Protein AF-W7C3C6-F1 (afdb_monomer_lite)

Foldseek 3Di:
DVVVVVVQVVVQVVQVLLQLVPFFPPFDDKDWDDWDADPVRWIKTKTATPPDCQRIKIFTQDPVGGPVPIDTHPVRVVRGPDPDGDGSVRVVVVD

Secondary structure (DSSP, 8-state):
-HHHHHHHHHHHHHHHHHHHHHHBTT---EEEEEEEE-TTS-EEEEEEETT-TTSEEEEEE-SS-SGGGEEE-HHHHTTBSSSSPPPHHHHTTT-

Organism: NCBI:txid1265820

InterPro domains:
  IPR009881 Protein of unknown function DUF1433 [PF07252] (11-92)

pLDDT: mean 92.4, std 10.18, range [49.91, 98.62]

Structure (mmCIF, N/CA/C/O backbone):
data_AF-W7C3C6-F1
#
_entry.id   AF-W7C3C6-F1
#
loop_
_atom_site.group_PDB
_atom_site.id
_atom_site.type_symbol
_atom_site.label_atom_id
_atom_site.label_alt_id
_atom_site.label_comp_id
_atom_site.label_asym_id
_atom_site.label_entity_id
_atom_site.label_seq_id
_atom_site.pdbx_PDB_ins_code
_atom_site.Cartn_x
_atom_site.Cartn_y
_atom_site.Cartn_z
_atom_site.occupancy
_atom_site.B_iso_or_equiv
_atom_site.auth_seq_id
_atom_site.auth_comp_id
_atom_site.auth_asym_id
_atom_site.auth_atom_id
_atom_site.pdbx_PDB_model_num
ATOM 1 N N . MET A 1 1 ? -15.203 13.591 18.546 1.00 50.31 1 MET A N 1
ATOM 2 C CA . MET A 1 1 ? -14.027 12.689 18.558 1.00 50.31 1 MET A CA 1
ATOM 3 C C . MET A 1 1 ? -14.033 11.649 17.431 1.00 50.31 1 MET A C 1
ATOM 5 O O . MET A 1 1 ? -12.980 11.474 16.845 1.00 50.31 1 MET A O 1
ATOM 9 N N . LYS A 1 2 ? -15.170 11.039 17.038 1.00 49.91 2 LYS A N 1
ATOM 10 C CA . LYS A 1 2 ? -15.219 10.064 15.917 1.00 49.91 2 LYS A CA 1
ATOM 11 C C . LYS A 1 2 ? -14.817 10.621 14.532 1.00 49.91 2 LYS A C 1
ATOM 13 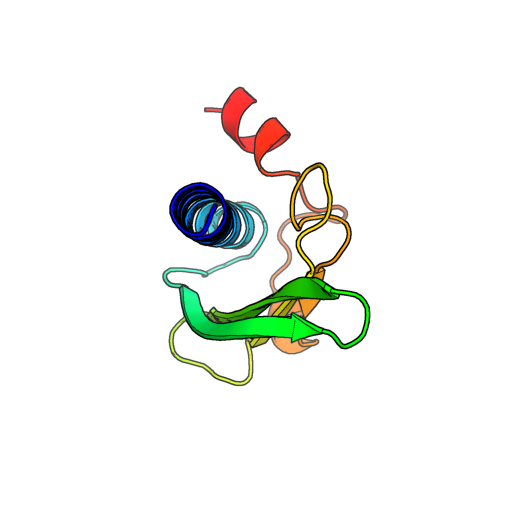O O . LYS A 1 2 ? -14.132 9.936 13.790 1.00 49.91 2 LYS A O 1
ATOM 18 N N . LYS A 1 3 ? -15.170 11.877 14.220 1.00 58.50 3 LYS A N 1
ATOM 19 C CA . LYS A 1 3 ? -14.930 12.505 12.899 1.00 58.50 3 LYS A CA 1
ATOM 20 C C . LYS A 1 3 ? -13.443 12.532 12.495 1.00 58.50 3 LYS A C 1
ATOM 22 O O . LYS A 1 3 ? -13.088 12.057 11.430 1.00 58.50 3 LYS A O 1
ATOM 27 N N . LYS A 1 4 ? -12.5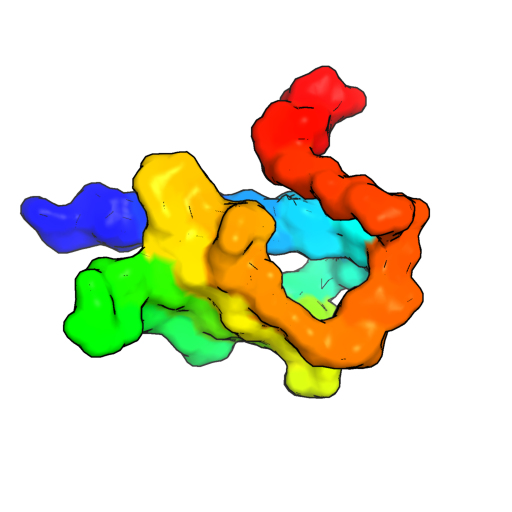67 12.944 13.422 1.00 60.91 4 LYS A N 1
ATOM 28 C CA . LYS A 1 4 ? -11.117 13.083 13.192 1.00 60.91 4 LYS A CA 1
ATOM 29 C C . LYS A 1 4 ? -10.415 11.756 12.858 1.00 60.91 4 LYS A C 1
ATOM 31 O O . LYS A 1 4 ? -9.445 11.759 12.112 1.00 60.91 4 LYS A O 1
ATOM 36 N N . GLN A 1 5 ? -10.887 10.634 13.410 1.00 63.25 5 GLN A N 1
ATOM 37 C CA . GLN A 1 5 ? -10.325 9.312 13.110 1.00 63.25 5 GLN A CA 1
ATOM 38 C C . GLN A 1 5 ? -10.745 8.841 11.713 1.00 63.25 5 GLN A C 1
ATOM 40 O O . GLN A 1 5 ? -9.909 8.359 10.958 1.00 63.25 5 GLN A O 1
ATOM 45 N N . SER A 1 6 ? -12.016 9.031 11.347 1.00 71.31 6 SER A N 1
ATOM 46 C CA . SER A 1 6 ? -12.512 8.697 10.008 1.00 71.31 6 SER A CA 1
ATOM 47 C C . SER A 1 6 ? -11.824 9.526 8.919 1.00 71.31 6 SER A C 1
ATOM 49 O O . SER A 1 6 ? -11.453 8.972 7.888 1.00 71.31 6 SER A O 1
ATOM 51 N N . ASP A 1 7 ? -11.580 10.815 9.183 1.00 83.75 7 ASP A N 1
ATOM 52 C CA . ASP A 1 7 ? -10.871 11.708 8.259 1.00 83.75 7 ASP A CA 1
ATOM 53 C C . ASP A 1 7 ? -9.415 11.249 8.046 1.00 83.75 7 ASP A C 1
ATOM 55 O O . ASP A 1 7 ? -8.944 11.179 6.914 1.00 83.75 7 ASP A O 1
ATOM 59 N N . ARG A 1 8 ? -8.715 10.855 9.121 1.00 86.88 8 ARG A N 1
ATOM 60 C CA . ARG A 1 8 ? -7.340 10.333 9.037 1.00 86.88 8 ARG A CA 1
ATOM 61 C C . ARG A 1 8 ? -7.266 9.027 8.247 1.00 86.88 8 ARG A C 1
ATOM 63 O O . ARG A 1 8 ? -6.421 8.903 7.374 1.00 86.88 8 ARG A O 1
ATOM 70 N N . ILE A 1 9 ? -8.163 8.076 8.507 1.00 90.12 9 ILE A N 1
ATOM 71 C CA . ILE A 1 9 ? -8.209 6.811 7.756 1.00 90.12 9 ILE A CA 1
ATOM 72 C C . ILE A 1 9 ? -8.458 7.056 6.265 1.00 90.12 9 ILE A C 1
ATOM 74 O O . ILE A 1 9 ? -7.847 6.396 5.432 1.00 90.12 9 ILE A O 1
ATOM 78 N N . ALA A 1 10 ? -9.343 7.992 5.912 1.00 92.12 10 ALA A N 1
ATOM 79 C CA . ALA A 1 10 ? -9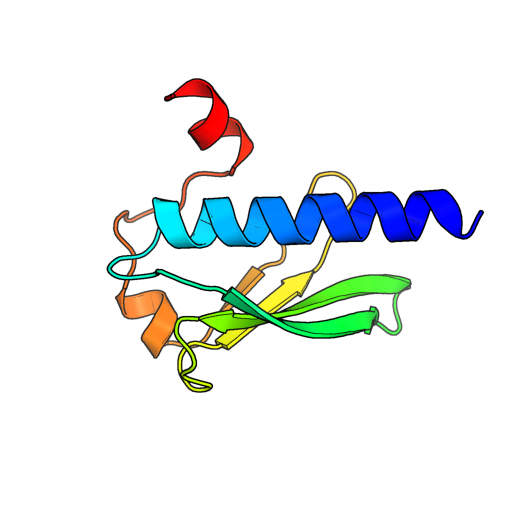.595 8.325 4.513 1.00 92.12 10 ALA A CA 1
ATOM 80 C C . ALA A 1 10 ? -8.339 8.879 3.819 1.00 92.12 10 ALA A C 1
ATOM 82 O O . ALA A 1 10 ? -8.047 8.489 2.690 1.00 92.12 10 ALA A O 1
ATOM 83 N N . VAL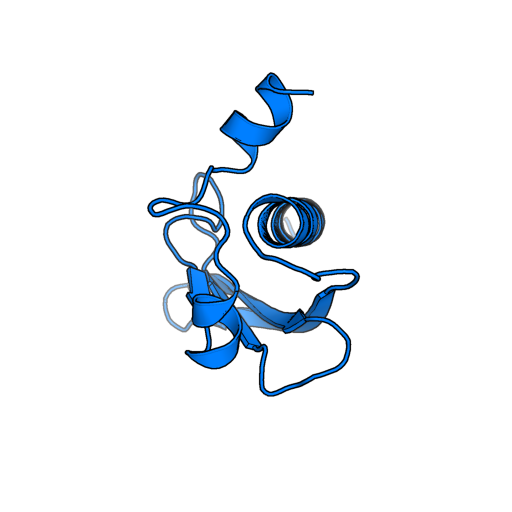 A 1 11 ? -7.570 9.727 4.514 1.00 93.88 11 VAL A N 1
ATOM 84 C CA . VAL A 1 11 ? -6.277 10.229 4.024 1.00 93.88 11 VAL A CA 1
ATOM 85 C C . VAL A 1 11 ? -5.288 9.082 3.818 1.00 93.88 11 VAL A C 1
ATOM 87 O O . VAL A 1 11 ? -4.706 8.977 2.741 1.00 93.88 11 VAL A O 1
ATOM 90 N N . GLU A 1 12 ? -5.131 8.188 4.796 1.00 95.81 12 GLU A N 1
ATOM 91 C CA . GLU A 1 12 ? -4.180 7.074 4.683 1.00 95.81 12 GLU A CA 1
ATOM 92 C C . GLU A 1 12 ? -4.538 6.106 3.553 1.00 95.81 12 GLU A C 1
ATOM 94 O O . GLU A 1 12 ? -3.645 5.656 2.847 1.00 95.81 12 GLU A O 1
ATOM 99 N N . LYS A 1 13 ? -5.828 5.840 3.304 1.00 95.62 13 LYS A N 1
ATOM 100 C CA . LYS A 1 13 ? -6.254 5.021 2.155 1.00 95.62 13 LYS A CA 1
ATOM 101 C C . LYS A 1 13 ? -5.782 5.609 0.824 1.00 95.62 13 LYS A C 1
ATOM 103 O O . LYS A 1 13 ? -5.265 4.877 -0.013 1.00 95.62 13 LYS A O 1
ATOM 108 N N . ASN A 1 14 ? -5.919 6.925 0.652 1.00 95.81 14 ASN A N 1
ATOM 109 C CA . ASN A 1 14 ? -5.440 7.605 -0.550 1.00 95.81 14 ASN A CA 1
ATOM 110 C C . ASN A 1 14 ? -3.907 7.554 -0.657 1.00 95.81 14 ASN A C 1
ATOM 112 O O . ASN A 1 14 ? -3.364 7.280 -1.723 1.00 95.81 14 ASN A O 1
ATOM 116 N N . ARG A 1 15 ? -3.200 7.761 0.461 1.00 97.25 15 ARG A N 1
ATOM 117 C CA . ARG A 1 15 ? -1.733 7.673 0.498 1.00 97.25 15 ARG A CA 1
ATOM 118 C C . ARG A 1 15 ? -1.233 6.262 0.163 1.00 97.25 15 ARG A C 1
ATOM 120 O O . ARG A 1 15 ? -0.269 6.138 -0.581 1.00 97.25 15 ARG A O 1
ATOM 127 N N . ILE A 1 16 ? -1.899 5.213 0.648 1.00 97.94 16 ILE A N 1
ATOM 128 C CA . ILE A 1 16 ? -1.589 3.812 0.314 1.00 97.94 16 ILE A CA 1
ATOM 129 C C . ILE A 1 16 ? -1.699 3.577 -1.197 1.00 97.94 16 ILE A C 1
ATOM 131 O O . ILE A 1 16 ? -0.815 2.963 -1.794 1.00 97.94 16 ILE A O 1
ATOM 135 N N . GLU A 1 17 ? -2.749 4.095 -1.836 1.00 97.31 17 GLU A N 1
ATOM 136 C CA . GLU A 1 17 ? -2.920 3.956 -3.282 1.00 97.31 17 GLU A CA 1
ATOM 137 C C . GLU A 1 17 ? -1.801 4.659 -4.068 1.00 97.31 17 GLU A C 1
ATOM 139 O O . GLU A 1 17 ? -1.231 4.059 -4.981 1.00 97.31 17 GLU A O 1
ATOM 144 N N . ILE A 1 18 ? -1.433 5.887 -3.679 1.00 97.31 18 ILE A N 1
ATOM 145 C CA . ILE A 1 18 ? -0.306 6.629 -4.274 1.00 97.31 18 ILE A CA 1
ATOM 146 C C . ILE A 1 18 ? 1.005 5.853 -4.095 1.00 97.31 18 ILE A C 1
ATOM 148 O O . ILE A 1 18 ? 1.737 5.640 -5.062 1.00 97.31 18 ILE A O 1
ATOM 152 N N . TYR A 1 19 ? 1.277 5.385 -2.876 1.00 98.00 19 TYR A N 1
ATOM 153 C CA . TYR A 1 19 ? 2.489 4.646 -2.537 1.00 98.00 19 TYR A CA 1
ATOM 154 C C . TYR A 1 19 ? 2.672 3.404 -3.403 1.00 98.00 19 TYR A C 1
ATOM 156 O O . TYR A 1 19 ? 3.729 3.229 -4.008 1.00 98.00 19 TYR A O 1
ATOM 164 N N . PHE A 1 20 ? 1.646 2.553 -3.502 1.00 98.25 20 PHE A N 1
ATOM 165 C CA . PHE A 1 20 ? 1.762 1.320 -4.270 1.00 98.25 20 PHE A CA 1
ATOM 166 C C . PHE A 1 20 ? 1.856 1.579 -5.774 1.00 98.25 20 PHE A C 1
ATOM 168 O O . PHE A 1 20 ? 2.707 0.989 -6.437 1.00 98.25 20 PHE A O 1
ATOM 175 N N . LYS A 1 21 ? 1.053 2.503 -6.321 1.00 97.62 21 LYS A N 1
ATOM 176 C CA . LYS A 1 21 ? 1.125 2.869 -7.747 1.00 97.62 21 LYS A CA 1
ATOM 177 C C . LYS A 1 21 ? 2.494 3.423 -8.131 1.00 97.62 21 LYS A C 1
ATOM 179 O O . LYS A 1 21 ? 3.011 3.122 -9.211 1.00 97.62 21 LYS A O 1
ATOM 184 N N . TYR A 1 22 ? 3.094 4.218 -7.249 1.00 97.75 2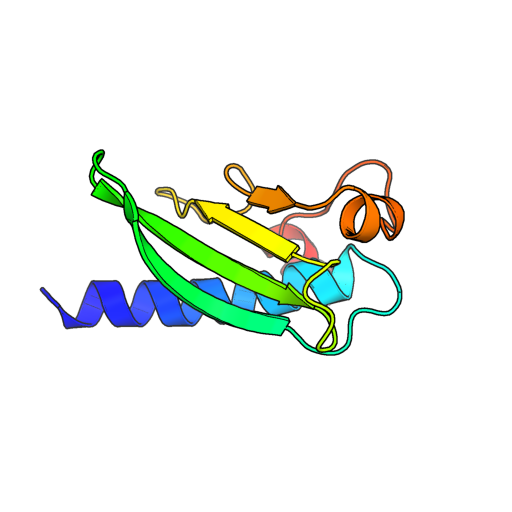2 TYR A N 1
ATOM 185 C CA . TYR A 1 22 ? 4.396 4.812 -7.499 1.00 97.75 22 TYR A CA 1
ATOM 186 C C . TYR A 1 22 ? 5.528 3.799 -7.318 1.00 97.75 22 TYR A C 1
ATOM 188 O O . TYR A 1 22 ? 6.320 3.629 -8.242 1.00 97.75 22 TYR A O 1
ATOM 196 N N . ASN A 1 23 ? 5.601 3.099 -6.183 1.00 98.12 23 ASN A N 1
ATOM 197 C CA . ASN A 1 23 ? 6.761 2.273 -5.825 1.00 98.12 23 ASN A CA 1
ATOM 198 C C . ASN A 1 23 ? 6.756 0.866 -6.441 1.00 98.12 23 ASN A C 1
ATOM 200 O O . ASN A 1 23 ? 7.825 0.281 -6.593 1.00 98.12 23 ASN A O 1
ATOM 204 N N . TYR A 1 24 ? 5.602 0.339 -6.861 1.00 98.25 24 TYR A N 1
ATOM 205 C CA . TYR A 1 24 ? 5.467 -1.046 -7.324 1.00 98.25 24 TYR A CA 1
ATOM 206 C C . TYR A 1 24 ? 4.966 -1.111 -8.768 1.00 98.25 24 TYR A C 1
ATOM 208 O O . TYR A 1 24 ? 4.191 -0.267 -9.231 1.00 98.25 24 TYR A O 1
ATOM 216 N N . LYS A 1 25 ? 5.494 -2.067 -9.534 1.00 98.06 25 LYS A N 1
ATOM 217 C CA . LYS A 1 25 ? 5.171 -2.269 -10.952 1.00 98.06 25 LYS A CA 1
ATOM 218 C C . LYS A 1 25 ? 3.755 -2.808 -11.100 1.00 98.06 25 LYS A C 1
ATOM 220 O O . LYS A 1 25 ? 3.301 -3.613 -10.297 1.00 98.06 25 LYS A O 1
ATOM 225 N N . ASP A 1 26 ? 3.082 -2.347 -12.150 1.00 96.50 26 ASP A N 1
ATOM 226 C CA . ASP A 1 26 ? 1.788 -2.863 -12.600 1.00 96.50 26 ASP A CA 1
ATOM 227 C C . ASP A 1 26 ? 0.666 -2.844 -11.543 1.00 96.50 26 ASP A C 1
ATOM 229 O O . ASP A 1 26 ? -0.310 -3.585 -11.656 1.00 96.50 26 ASP A O 1
ATOM 233 N N . ILE A 1 27 ? 0.748 -1.965 -10.538 1.00 97.94 27 ILE A N 1
ATOM 234 C CA . ILE A 1 27 ? -0.346 -1.729 -9.588 1.00 97.94 27 ILE A CA 1
ATOM 235 C C . ILE A 1 27 ? -1.319 -0.693 -10.156 1.00 97.94 27 ILE A C 1
ATOM 237 O O . ILE A 1 27 ? -0.954 0.455 -10.400 1.00 97.94 27 ILE A O 1
ATOM 241 N N . HIS A 1 28 ? -2.580 -1.089 -10.332 1.00 95.88 28 HIS A N 1
ATOM 242 C CA . HIS A 1 28 ? -3.629 -0.257 -10.929 1.00 95.88 28 HIS A CA 1
ATOM 243 C C . HIS A 1 28 ? -4.734 0.101 -9.935 1.00 95.88 28 HIS A C 1
ATOM 245 O O . HIS A 1 28 ? -5.296 1.198 -10.001 1.00 95.88 28 HIS A O 1
ATOM 251 N N . ASN A 1 29 ? -5.048 -0.811 -9.015 1.00 95.69 29 ASN A N 1
ATOM 252 C CA . ASN A 1 29 ? -6.047 -0.607 -7.974 1.00 95.69 29 ASN A CA 1
ATOM 253 C C . ASN A 1 29 ? -5.600 -1.227 -6.647 1.00 95.69 29 ASN A C 1
ATOM 255 O O . ASN A 1 29 ? -4.844 -2.198 -6.629 1.00 95.69 29 ASN A O 1
ATOM 259 N N . ILE A 1 30 ? -6.103 -0.654 -5.555 1.00 98.12 30 ILE A N 1
ATOM 260 C CA . ILE A 1 30 ? -5.974 -1.174 -4.196 1.00 98.12 30 ILE A CA 1
ATOM 261 C C . ILE A 1 30 ? -7.378 -1.431 -3.657 1.00 98.12 30 ILE A C 1
ATOM 263 O O . ILE A 1 30 ? -8.252 -0.568 -3.737 1.00 98.12 30 ILE A O 1
ATOM 267 N N . THR A 1 31 ? -7.587 -2.612 -3.087 1.00 98.12 31 THR A N 1
ATOM 268 C CA . THR A 1 31 ? -8.818 -2.973 -2.386 1.00 98.12 31 THR A CA 1
ATOM 269 C C . THR A 1 31 ? -8.538 -3.036 -0.895 1.00 98.12 31 THR A C 1
ATOM 271 O O . THR A 1 31 ? -7.671 -3.787 -0.459 1.00 98.12 31 THR A O 1
ATOM 274 N N . ILE A 1 32 ? -9.280 -2.251 -0.114 1.00 97.75 32 ILE A N 1
ATOM 275 C CA . ILE A 1 32 ? -9.205 -2.279 1.350 1.00 97.75 32 ILE A CA 1
ATOM 276 C C . ILE A 1 32 ? -10.147 -3.361 1.870 1.00 97.75 32 ILE A C 1
ATOM 278 O O . ILE A 1 32 ? -11.343 -3.318 1.576 1.00 97.75 32 ILE A O 1
ATOM 282 N N . THR A 1 33 ? -9.616 -4.297 2.651 1.00 97.50 33 THR A N 1
ATOM 283 C CA . THR A 1 33 ? -10.367 -5.430 3.207 1.00 97.50 33 THR A CA 1
ATOM 284 C C . THR A 1 33 ? -10.770 -5.200 4.654 1.00 97.50 33 THR A C 1
ATOM 286 O O . THR A 1 33 ? -11.890 -5.550 5.023 1.00 97.50 33 THR A O 1
ATOM 289 N N . ASP A 1 34 ? -9.908 -4.566 5.452 1.00 96.56 34 ASP A N 1
ATOM 290 C CA . ASP A 1 34 ? -10.193 -4.273 6.855 1.00 96.56 34 ASP A CA 1
ATOM 291 C C . ASP A 1 34 ? -9.570 -2.949 7.316 1.00 96.56 34 ASP A C 1
ATOM 293 O O . ASP A 1 34 ? -8.563 -2.472 6.787 1.00 96.56 34 ASP A O 1
ATOM 297 N N . VAL A 1 35 ? -10.216 -2.329 8.303 1.00 95.25 35 VAL A N 1
ATOM 298 C CA . VAL A 1 35 ? -9.718 -1.154 9.014 1.00 95.25 35 VAL A CA 1
ATOM 299 C C . VAL A 1 35 ? -10.117 -1.264 10.474 1.00 95.25 35 VAL A C 1
ATOM 301 O O . VAL A 1 35 ? -11.304 -1.260 10.811 1.00 95.25 35 VAL A O 1
ATOM 304 N N . GLY A 1 36 ? -9.134 -1.232 11.365 1.00 92.44 36 GLY A N 1
ATOM 305 C CA . GLY A 1 36 ? -9.401 -1.356 12.789 1.00 92.44 36 GLY A CA 1
ATOM 306 C C . GLY A 1 36 ? -8.330 -0.735 13.665 1.00 92.44 36 GLY A C 1
ATOM 307 O O . GLY A 1 36 ? -7.516 0.072 13.223 1.00 92.44 36 GLY A O 1
ATOM 308 N N . LYS A 1 37 ? -8.355 -1.119 14.942 1.00 92.31 37 LYS A N 1
ATOM 309 C CA . LYS A 1 37 ? -7.279 -0.862 15.897 1.00 92.31 3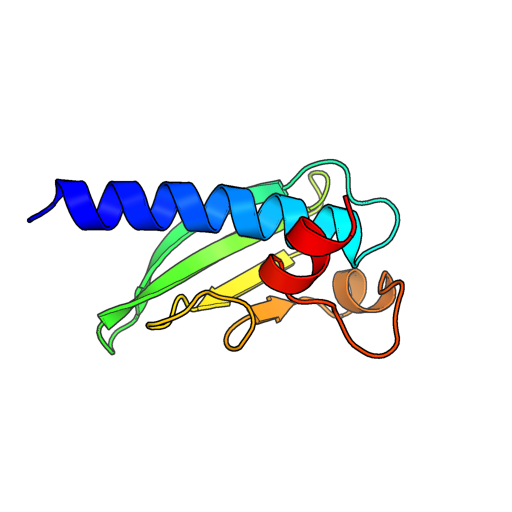7 LYS A CA 1
ATOM 310 C C . LYS A 1 37 ? -6.731 -2.185 16.404 1.00 92.31 37 LYS A C 1
ATOM 312 O O . LYS A 1 37 ? -7.508 -3.072 16.752 1.00 92.31 37 LYS A O 1
ATOM 317 N N . ASN A 1 38 ? -5.412 -2.302 16.486 1.00 88.00 38 ASN A N 1
ATOM 318 C CA . ASN A 1 38 ? -4.776 -3.436 17.147 1.00 88.00 38 ASN A CA 1
ATOM 319 C C . ASN A 1 38 ? -4.965 -3.346 18.685 1.00 88.00 38 ASN A C 1
ATOM 321 O O . ASN A 1 38 ? -5.409 -2.308 19.190 1.00 88.00 38 ASN A O 1
ATOM 325 N N . PRO A 1 39 ? -4.610 -4.387 19.466 1.00 91.44 39 PRO A N 1
ATOM 326 C CA . PRO A 1 39 ? -4.738 -4.362 20.929 1.00 91.44 39 PRO A CA 1
ATOM 327 C C . PRO A 1 39 ? -3.985 -3.213 21.621 1.00 91.44 39 PRO A C 1
ATOM 329 O O . PRO A 1 39 ? -4.359 -2.807 22.718 1.00 91.44 39 PRO A O 1
ATOM 332 N N . MET A 1 40 ? -2.954 -2.664 20.971 1.00 89.62 40 MET A N 1
ATOM 333 C CA . MET A 1 40 ? -2.173 -1.517 21.450 1.00 89.62 40 MET A CA 1
ATOM 334 C C . MET A 1 40 ? -2.812 -0.162 21.091 1.00 89.62 40 MET A C 1
ATOM 336 O O . MET A 1 40 ? -2.290 0.887 21.462 1.00 89.62 40 MET A O 1
ATOM 340 N N . GLY A 1 41 ? -3.943 -0.162 20.380 1.00 88.81 41 GLY A N 1
ATOM 341 C CA . GLY A 1 41 ? -4.687 1.031 19.981 1.00 88.81 41 GLY A CA 1
ATOM 342 C C . GLY A 1 41 ? -4.206 1.703 18.689 1.00 88.81 41 GLY A C 1
ATOM 343 O O . GLY A 1 41 ? -4.771 2.740 18.313 1.00 88.81 41 GLY A O 1
ATOM 344 N N . THR A 1 42 ? -3.209 1.134 18.004 1.00 91.12 42 THR A N 1
ATOM 345 C CA . THR A 1 42 ? -2.715 1.611 16.702 1.00 91.12 42 THR A CA 1
ATOM 346 C C . THR A 1 42 ? -3.731 1.276 15.621 1.00 91.12 42 THR A C 1
ATOM 348 O O . THR A 1 42 ? -4.198 0.140 15.549 1.00 91.12 42 THR A O 1
ATOM 351 N N . ASP A 1 43 ? -4.083 2.266 14.801 1.00 93.44 43 ASP A N 1
ATOM 352 C CA . ASP A 1 43 ? -4.956 2.042 13.652 1.00 93.44 43 ASP A CA 1
ATOM 353 C C . ASP A 1 43 ? -4.220 1.192 12.599 1.00 93.44 43 ASP A C 1
ATOM 355 O O . ASP A 1 43 ? -3.025 1.393 12.380 1.00 93.44 43 ASP A O 1
ATOM 359 N N . TYR A 1 44 ? -4.912 0.258 11.952 1.00 95.19 44 TYR A N 1
ATOM 360 C CA . TYR A 1 44 ? -4.367 -0.531 10.844 1.00 95.19 44 TYR A CA 1
ATOM 361 C C . TYR A 1 44 ? -5.312 -0.527 9.645 1.00 95.19 44 TYR A C 1
ATOM 363 O O . TYR A 1 44 ? -6.518 -0.297 9.792 1.00 95.19 44 TYR A O 1
ATOM 371 N N . ILE A 1 45 ? -4.741 -0.751 8.465 1.00 97.38 45 ILE A N 1
ATOM 372 C CA . ILE A 1 45 ? -5.444 -0.867 7.191 1.00 97.38 45 ILE A CA 1
ATOM 373 C C . ILE A 1 45 ? -4.872 -2.072 6.449 1.00 97.38 45 ILE A C 1
ATOM 375 O O . ILE A 1 45 ? -3.688 -2.075 6.112 1.00 97.38 45 ILE A O 1
ATOM 379 N N . ASP A 1 46 ? -5.730 -3.040 6.153 1.00 98.06 46 ASP A N 1
ATOM 380 C CA . ASP A 1 46 ? -5.374 -4.233 5.390 1.00 98.06 46 ASP A CA 1
ATOM 381 C C . ASP A 1 46 ? -5.980 -4.165 3.991 1.00 98.06 46 ASP A C 1
ATOM 383 O O . ASP A 1 46 ? -7.041 -3.563 3.769 1.00 98.06 46 ASP A O 1
ATOM 387 N N . GLY A 1 47 ? -5.307 -4.785 3.029 1.00 98.31 47 GLY A N 1
ATOM 388 C CA . GLY A 1 47 ? -5.794 -4.811 1.663 1.00 98.31 47 GLY A CA 1
ATOM 389 C C . GLY A 1 47 ? -4.939 -5.631 0.715 1.00 98.31 47 GLY A C 1
ATOM 390 O O . GLY A 1 47 ? -3.982 -6.296 1.111 1.00 98.31 47 GLY A O 1
ATOM 391 N N . TYR A 1 48 ? -5.300 -5.571 -0.561 1.00 98.62 48 TYR A N 1
ATOM 392 C CA . TYR A 1 48 ? -4.555 -6.198 -1.645 1.00 98.62 48 TYR A CA 1
ATOM 393 C C . TYR A 1 48 ? -4.627 -5.381 -2.934 1.00 98.62 48 TYR A C 1
ATOM 395 O O . TYR A 1 48 ? -5.514 -4.539 -3.113 1.00 98.62 48 TYR A O 1
ATOM 403 N N . ALA A 1 49 ? -3.690 -5.634 -3.843 1.00 98.31 49 ALA A N 1
ATOM 404 C CA . ALA A 1 49 ? -3.628 -4.972 -5.137 1.00 98.31 49 ALA A CA 1
ATOM 405 C C . ALA A 1 49 ? -4.315 -5.772 -6.252 1.00 98.31 49 ALA A C 1
ATOM 407 O O . ALA A 1 49 ? -4.351 -6.998 -6.239 1.00 98.31 49 ALA A O 1
ATOM 408 N N . ASN A 1 50 ? -4.826 -5.063 -7.261 1.00 97.31 50 ASN A N 1
ATOM 409 C CA . ASN A 1 50 ? -5.291 -5.606 -8.545 1.00 97.31 50 ASN A CA 1
ATOM 410 C C . ASN A 1 50 ? -6.376 -6.701 -8.492 1.00 97.31 50 ASN A C 1
ATOM 412 O O . ASN A 1 50 ? -6.589 -7.384 -9.493 1.00 97.31 50 ASN A O 1
ATOM 416 N N . GLY A 1 51 ? -7.086 -6.871 -7.377 1.00 97.44 51 GLY A N 1
ATOM 417 C CA . GLY A 1 51 ? -8.022 -7.992 -7.232 1.00 97.44 51 GLY A CA 1
ATOM 418 C C . GLY A 1 51 ? -7.367 -9.325 -6.854 1.00 97.44 51 GLY A C 1
ATOM 419 O O . GLY A 1 51 ? -8.071 -10.328 -6.804 1.00 97.44 51 GLY A O 1
ATOM 420 N N . ASP A 1 52 ? -6.052 -9.358 -6.617 1.00 97.81 52 ASP A N 1
ATOM 421 C CA . ASP A 1 52 ? -5.310 -10.574 -6.282 1.00 97.81 52 ASP A CA 1
ATOM 422 C C . ASP A 1 52 ? -4.938 -10.586 -4.796 1.00 97.81 52 ASP A C 1
ATOM 424 O O . ASP A 1 52 ? -4.053 -9.856 -4.355 1.00 97.81 52 ASP A O 1
ATOM 428 N N . GLU A 1 53 ? -5.591 -11.452 -4.018 1.00 97.31 53 GLU A N 1
ATOM 429 C CA . GLU A 1 53 ? -5.337 -11.611 -2.580 1.00 97.31 53 GLU A CA 1
ATOM 430 C C . GLU A 1 53 ? -3.907 -12.072 -2.256 1.00 97.31 53 GLU A C 1
ATOM 432 O O . GLU A 1 53 ? -3.461 -11.928 -1.116 1.00 97.31 53 GLU A O 1
ATOM 437 N N . LYS A 1 54 ? -3.153 -12.602 -3.231 1.00 98.00 54 LYS A N 1
ATOM 438 C CA . LYS A 1 54 ? -1.726 -12.891 -3.039 1.00 98.00 54 LYS A CA 1
ATOM 439 C C . LYS A 1 54 ? -0.897 -11.624 -2.954 1.00 98.00 54 LYS A C 1
ATOM 441 O O . LYS A 1 54 ? 0.097 -11.626 -2.248 1.00 98.00 54 LYS A O 1
ATOM 446 N N . LEU A 1 55 ? -1.326 -10.543 -3.603 1.00 98.38 55 LEU A N 1
ATOM 447 C CA . LEU A 1 55 ? -0.682 -9.233 -3.559 1.00 98.38 55 LEU A CA 1
ATOM 448 C C . LEU A 1 55 ? -1.187 -8.420 -2.357 1.00 98.38 55 LEU A C 1
ATOM 450 O O . LEU A 1 55 ? -1.650 -7.287 -2.509 1.00 98.38 55 LEU A O 1
ATOM 454 N N . ASN A 1 56 ? -1.163 -9.020 -1.165 1.00 98.50 56 ASN A N 1
ATOM 455 C CA . ASN A 1 56 ? -1.689 -8.414 0.060 1.00 98.50 56 ASN A CA 1
ATOM 456 C C . ASN A 1 56 ? -0.657 -7.579 0.829 1.00 98.50 56 ASN A C 1
ATOM 458 O O . ASN A 1 56 ? 0.558 -7.762 0.685 1.00 98.50 56 ASN A O 1
ATOM 462 N N . PHE A 1 57 ? -1.180 -6.684 1.669 1.00 98.56 57 PHE A N 1
ATOM 463 C CA . PHE A 1 57 ? -0.435 -5.861 2.613 1.00 98.56 57 PHE A CA 1
ATOM 464 C C . PHE A 1 57 ? -1.224 -5.618 3.908 1.00 98.56 57 PHE A C 1
ATOM 466 O O . PHE A 1 57 ? -2.452 -5.713 3.942 1.00 98.56 57 PHE A O 1
ATOM 473 N N . SER A 1 58 ? -0.492 -5.236 4.955 1.00 97.81 58 SER A N 1
ATOM 474 C CA . SER A 1 58 ? -1.018 -4.723 6.223 1.00 97.81 58 SER A CA 1
ATOM 475 C C . SER A 1 58 ? -0.240 -3.467 6.602 1.00 97.81 58 SER A C 1
ATOM 477 O O . SER A 1 58 ? 0.988 -3.498 6.708 1.00 97.81 58 SER A O 1
ATOM 479 N N . ALA A 1 59 ? -0.945 -2.361 6.825 1.00 97.25 59 ALA A N 1
ATOM 480 C CA . ALA A 1 59 ? -0.364 -1.049 7.078 1.00 97.25 59 ALA A CA 1
ATOM 481 C C . ALA A 1 59 ? -0.758 -0.526 8.467 1.00 97.25 59 ALA A C 1
ATOM 483 O O . ALA A 1 59 ? -1.913 -0.180 8.714 1.00 97.25 59 ALA A O 1
ATOM 484 N N . SER A 1 60 ? 0.212 -0.434 9.380 1.00 95.44 60 SER A N 1
ATOM 485 C CA . SER A 1 60 ? 0.030 0.198 10.694 1.00 95.44 60 SER A CA 1
ATOM 486 C C . SER A 1 60 ? 0.200 1.713 10.598 1.00 95.44 60 SER A C 1
ATOM 488 O O . SER A 1 60 ? 1.255 2.206 10.205 1.00 95.44 60 SER A O 1
ATOM 490 N N . VAL A 1 61 ? -0.820 2.466 11.005 1.00 93.19 61 VAL A N 1
ATOM 491 C CA . VAL A 1 61 ? -0.859 3.930 10.910 1.00 93.19 61 VAL A CA 1
ATOM 492 C C . VAL A 1 61 ? -0.352 4.565 12.211 1.00 93.19 61 VAL A C 1
ATOM 494 O O . VAL A 1 61 ? -1.066 4.649 13.217 1.00 93.19 61 VAL A O 1
ATOM 497 N N . TYR A 1 62 ? 0.883 5.066 12.180 1.00 88.62 62 TYR A N 1
ATOM 498 C CA . TYR A 1 62 ? 1.517 5.793 13.288 1.00 88.62 62 TYR A CA 1
ATOM 499 C C . TYR A 1 62 ? 1.331 7.313 13.180 1.00 88.62 62 TYR A C 1
ATOM 501 O O . TYR A 1 62 ? 0.682 7.807 12.260 1.00 88.62 62 TYR A O 1
ATOM 509 N N . ASP A 1 63 ? 1.879 8.071 14.138 1.00 81.06 63 ASP A N 1
ATOM 510 C CA . ASP A 1 63 ? 1.673 9.524 14.281 1.00 81.06 63 ASP A CA 1
ATOM 511 C C . ASP A 1 63 ? 1.978 10.348 13.027 1.00 81.06 63 ASP A C 1
ATOM 513 O O . ASP A 1 63 ? 1.313 11.357 12.802 1.00 81.06 63 ASP A O 1
ATOM 517 N N . LYS A 1 64 ? 2.957 9.928 12.216 1.00 81.06 64 LYS A N 1
ATOM 518 C CA . LYS A 1 64 ? 3.168 10.509 10.888 1.00 81.06 64 LYS A CA 1
ATOM 519 C C . LYS A 1 64 ? 2.182 9.888 9.903 1.00 81.06 64 LYS A C 1
ATOM 521 O O . LYS A 1 64 ? 1.155 10.496 9.640 1.00 81.06 64 LYS A O 1
ATOM 526 N N . HIS A 1 65 ? 2.486 8.687 9.421 1.00 93.38 65 HIS A N 1
ATOM 527 C CA . HIS A 1 65 ? 1.744 7.960 8.391 1.00 93.38 65 HIS A CA 1
ATOM 528 C C . HIS A 1 65 ? 2.118 6.465 8.449 1.00 93.38 65 HIS A C 1
ATOM 530 O O . HIS A 1 65 ? 2.860 6.039 9.346 1.00 93.38 65 HIS A O 1
ATOM 536 N N . PHE A 1 66 ? 1.589 5.665 7.526 1.00 94.38 66 PHE A N 1
ATOM 537 C CA . PHE A 1 66 ? 1.768 4.215 7.495 1.00 94.38 66 PHE A CA 1
ATOM 538 C C . PHE A 1 66 ? 3.133 3.699 6.998 1.00 94.38 66 PHE A C 1
ATOM 540 O O . PHE A 1 66 ? 3.423 2.527 7.222 1.00 94.38 66 PHE A O 1
ATOM 547 N N . GLU A 1 67 ? 3.973 4.501 6.327 1.00 93.06 67 GLU A N 1
ATOM 548 C CA . GLU A 1 67 ? 5.126 3.982 5.559 1.00 93.06 67 GLU A CA 1
ATOM 549 C C . GLU A 1 67 ? 6.174 3.256 6.430 1.00 93.06 67 GLU A C 1
ATOM 551 O O . GLU A 1 67 ? 6.854 2.353 5.959 1.00 93.06 67 GLU A O 1
ATOM 556 N N . ASN A 1 68 ? 6.264 3.575 7.727 1.00 91.12 68 ASN A N 1
ATOM 557 C CA . ASN A 1 68 ? 7.144 2.868 8.675 1.00 91.12 68 ASN A CA 1
ATOM 558 C C . ASN A 1 68 ? 6.525 1.588 9.269 1.00 91.12 68 ASN A C 1
ATOM 560 O O . ASN A 1 68 ? 7.159 0.910 10.075 1.00 91.12 68 ASN A O 1
ATOM 564 N N . GLY A 1 69 ? 5.262 1.312 8.958 1.00 92.81 69 GLY A N 1
ATOM 565 C CA . GLY A 1 69 ? 4.451 0.246 9.539 1.00 92.81 69 GLY A CA 1
ATOM 566 C C . GLY A 1 69 ? 3.816 -0.670 8.506 1.00 92.81 69 GLY A C 1
ATOM 567 O O . GLY A 1 69 ? 2.873 -1.382 8.852 1.00 92.81 69 GLY A O 1
ATOM 568 N N . ILE A 1 70 ? 4.278 -0.618 7.256 1.00 95.62 70 ILE A N 1
ATOM 569 C CA . ILE A 1 70 ? 3.760 -1.457 6.185 1.00 95.62 70 ILE A CA 1
ATOM 570 C C . ILE A 1 70 ? 4.549 -2.755 6.075 1.00 95.62 70 ILE A C 1
ATOM 572 O O . ILE A 1 70 ? 5.778 -2.774 6.087 1.00 95.62 70 ILE A O 1
ATOM 576 N N . VAL A 1 71 ? 3.811 -3.848 5.956 1.00 96.69 71 VAL A N 1
ATOM 577 C CA . VAL A 1 71 ? 4.323 -5.165 5.589 1.00 96.69 71 VAL A CA 1
ATOM 578 C C . VAL A 1 71 ? 3.498 -5.692 4.426 1.00 96.69 71 VAL A C 1
ATOM 580 O O . VAL A 1 71 ? 2.321 -5.352 4.291 1.00 96.69 71 VAL A O 1
ATOM 583 N N . MET A 1 72 ? 4.107 -6.517 3.582 1.00 97.62 72 MET A N 1
ATOM 584 C CA . MET A 1 72 ? 3.447 -7.072 2.406 1.00 97.62 72 MET A CA 1
ATOM 585 C C . MET A 1 72 ? 3.893 -8.495 2.104 1.00 97.62 72 MET A C 1
ATOM 587 O O . MET A 1 72 ? 4.917 -8.964 2.602 1.00 97.62 72 MET A O 1
ATOM 591 N N . SER A 1 73 ? 3.086 -9.166 1.291 1.00 98.25 73 SER A N 1
ATOM 592 C CA . SER A 1 73 ? 3.408 -10.449 0.668 1.00 98.25 73 SER A CA 1
ATOM 593 C C . SER A 1 73 ? 4.717 -10.396 -0.127 1.00 98.25 73 SER A C 1
ATOM 595 O O . SER A 1 73 ? 5.112 -9.345 -0.639 1.00 98.25 73 SER A O 1
ATOM 597 N N . ALA A 1 74 ? 5.377 -11.549 -0.260 1.00 98.00 74 ALA A N 1
ATOM 598 C CA . ALA A 1 74 ? 6.593 -11.659 -1.063 1.00 98.00 74 ALA A CA 1
ATOM 599 C C . ALA A 1 74 ? 6.306 -11.337 -2.537 1.00 98.00 74 ALA A C 1
ATOM 601 O O . ALA A 1 74 ? 7.056 -10.598 -3.163 1.00 98.00 74 ALA A O 1
ATOM 602 N N . GLU A 1 75 ? 5.169 -11.809 -3.051 1.00 98.06 75 GLU A N 1
ATOM 603 C CA . GLU A 1 75 ? 4.725 -11.580 -4.422 1.00 98.06 75 GLU A CA 1
ATOM 604 C C . GLU A 1 75 ? 4.514 -10.095 -4.737 1.00 98.06 75 GLU A C 1
ATOM 606 O O . GLU A 1 75 ? 4.850 -9.655 -5.834 1.00 98.06 75 GLU A O 1
ATOM 611 N N . LEU A 1 76 ? 3.984 -9.309 -3.791 1.00 98.12 76 LEU A N 1
ATOM 612 C CA . LEU A 1 76 ? 3.890 -7.857 -3.957 1.00 98.12 76 LEU A CA 1
ATOM 613 C C . LEU A 1 76 ? 5.268 -7.196 -3.845 1.00 98.12 76 LEU A C 1
ATOM 615 O O . LEU A 1 76 ? 5.585 -6.320 -4.646 1.00 98.12 76 LEU A O 1
ATOM 619 N N . GLY A 1 77 ? 6.103 -7.650 -2.906 1.00 97.50 77 GLY A N 1
ATOM 620 C CA . GLY A 1 77 ? 7.481 -7.181 -2.732 1.00 97.50 77 GLY A CA 1
ATOM 621 C C . GLY A 1 77 ? 8.347 -7.336 -3.989 1.00 97.50 77 GLY A C 1
ATOM 622 O O . GLY A 1 77 ? 9.083 -6.418 -4.348 1.00 97.50 77 GLY A O 1
ATOM 623 N N . ASP A 1 78 ? 8.199 -8.446 -4.714 1.00 97.94 78 ASP A N 1
ATOM 624 C CA . ASP A 1 78 ? 8.924 -8.729 -5.962 1.00 97.94 78 ASP A CA 1
ATOM 625 C C . ASP A 1 78 ? 8.617 -7.719 -7.089 1.00 97.94 78 ASP A C 1
ATOM 627 O O . ASP A 1 78 ? 9.366 -7.609 -8.067 1.00 97.94 78 ASP A O 1
ATOM 631 N N . LEU A 1 79 ? 7.534 -6.942 -6.961 1.00 98.06 79 LEU A N 1
ATOM 632 C CA . LEU A 1 79 ? 7.145 -5.903 -7.916 1.00 98.06 79 LEU A CA 1
ATOM 633 C C . LEU A 1 79 ? 7.812 -4.546 -7.649 1.00 98.06 79 LEU A C 1
ATOM 635 O O . LEU A 1 79 ? 7.541 -3.598 -8.393 1.00 98.06 79 LEU A O 1
ATOM 639 N N . ALA A 1 80 ? 8.671 -4.415 -6.635 1.00 97.94 80 ALA A N 1
ATOM 640 C CA . ALA A 1 80 ? 9.337 -3.154 -6.314 1.00 97.94 80 ALA A CA 1
ATOM 641 C C . ALA A 1 80 ? 10.068 -2.546 -7.535 1.00 97.94 80 ALA A C 1
ATOM 643 O O . ALA A 1 80 ? 10.730 -3.226 -8.332 1.00 97.94 80 ALA A O 1
ATOM 644 N N . LYS A 1 81 ? 9.929 -1.227 -7.715 1.00 97.69 81 LYS A N 1
ATOM 645 C CA . LYS A 1 81 ? 10.636 -0.454 -8.754 1.00 97.69 81 LYS A CA 1
ATOM 646 C C . LYS A 1 81 ? 12.003 0.038 -8.294 1.00 97.69 81 LYS A C 1
ATOM 648 O O . LYS A 1 81 ? 12.848 0.316 -9.144 1.00 97.69 81 LYS A O 1
ATOM 653 N N . TYR A 1 82 ? 12.195 0.173 -6.987 1.00 95.81 82 TYR A N 1
ATOM 654 C CA . TYR A 1 82 ? 13.366 0.782 -6.369 1.00 95.81 82 TYR A CA 1
ATOM 655 C C . TYR A 1 82 ? 13.920 -0.137 -5.279 1.00 95.81 82 TYR A C 1
ATOM 657 O O . TYR A 1 82 ? 13.165 -0.887 -4.669 1.00 95.81 82 TYR A O 1
ATOM 665 N N . ASP A 1 83 ? 15.220 -0.030 -4.992 1.00 94.56 83 ASP A N 1
ATOM 666 C CA . ASP A 1 83 ? 15.835 -0.728 -3.850 1.00 94.56 83 ASP A CA 1
ATOM 667 C C . ASP A 1 83 ? 15.286 -0.218 -2.506 1.00 94.56 83 ASP A C 1
ATOM 669 O O . ASP A 1 83 ? 15.311 -0.924 -1.500 1.00 94.56 83 ASP A O 1
ATOM 673 N N . VAL A 1 84 ? 14.818 1.035 -2.494 1.00 94.56 84 VAL A N 1
ATOM 674 C CA . VAL A 1 84 ? 14.202 1.700 -1.348 1.00 94.56 84 VAL A CA 1
ATOM 675 C C . VAL A 1 84 ? 12.958 2.437 -1.824 1.00 94.56 84 VAL A C 1
ATOM 677 O O . VAL A 1 84 ? 13.041 3.294 -2.710 1.00 94.56 84 VAL A O 1
ATOM 680 N N . ASP A 1 85 ? 11.823 2.116 -1.213 1.00 96.56 85 ASP A N 1
ATOM 681 C CA . ASP A 1 85 ? 10.552 2.778 -1.485 1.00 96.56 85 ASP A CA 1
ATOM 682 C C . ASP A 1 85 ? 10.609 4.265 -1.123 1.00 96.56 85 ASP A C 1
ATOM 684 O O . ASP A 1 85 ? 11.166 4.662 -0.097 1.00 96.56 85 ASP A O 1
ATOM 688 N N . LYS A 1 86 ? 9.986 5.100 -1.959 1.00 96.31 86 LYS A N 1
ATOM 689 C CA . LYS A 1 86 ? 9.772 6.514 -1.652 1.00 96.31 86 LYS A CA 1
ATOM 690 C C . LYS A 1 86 ? 8.543 6.674 -0.769 1.00 96.31 86 LYS A C 1
ATOM 692 O O . LYS A 1 86 ? 7.490 6.099 -1.051 1.00 96.31 86 LYS A O 1
ATOM 697 N N . SER A 1 87 ? 8.643 7.513 0.255 1.00 95.81 87 SER A N 1
ATOM 698 C CA . SER A 1 87 ? 7.468 7.936 1.017 1.00 95.81 87 SER A CA 1
ATOM 699 C C . SER A 1 87 ? 6.519 8.760 0.145 1.00 95.81 87 SER A C 1
ATOM 701 O O . SER A 1 87 ? 6.939 9.404 -0.819 1.00 95.81 87 SER A O 1
ATOM 703 N N . VAL A 1 88 ? 5.232 8.806 0.498 1.00 96.12 88 VAL A N 1
ATOM 704 C CA . VAL A 1 88 ? 4.254 9.582 -0.287 1.00 96.12 88 VAL A CA 1
ATOM 705 C C . VAL A 1 88 ? 4.592 11.071 -0.276 1.00 96.12 88 VAL A C 1
ATOM 707 O O . VAL A 1 88 ? 4.450 11.737 -1.291 1.00 96.12 88 VAL A O 1
ATOM 710 N N . SER A 1 89 ? 5.143 11.577 0.827 1.00 94.06 89 SER A N 1
ATOM 711 C CA . SER A 1 89 ? 5.597 12.969 0.909 1.00 94.06 89 SER A CA 1
ATOM 712 C C . SER A 1 89 ? 6.780 13.277 -0.011 1.00 94.06 89 SER A C 1
ATOM 714 O O . SER A 1 89 ? 6.906 14.407 -0.465 1.00 94.06 89 SER A O 1
ATOM 716 N N . GLU A 1 90 ? 7.648 12.304 -0.300 1.00 94.94 90 GLU A N 1
ATOM 717 C CA . GLU A 1 90 ? 8.687 12.473 -1.322 1.00 94.94 90 GLU A CA 1
ATOM 718 C C . GLU A 1 90 ? 8.098 12.418 -2.732 1.00 94.94 90 GLU A C 1
ATOM 720 O O . GLU A 1 90 ? 8.535 13.173 -3.593 1.00 94.94 90 GLU A O 1
ATOM 725 N N . ILE A 1 91 ? 7.105 11.554 -2.966 1.00 95.38 91 ILE A N 1
ATOM 726 C CA . ILE A 1 91 ? 6.413 11.426 -4.257 1.00 95.38 91 ILE A CA 1
ATOM 727 C C . ILE A 1 91 ? 5.687 12.730 -4.615 1.00 95.38 91 ILE A C 1
ATOM 729 O O . ILE A 1 91 ? 5.856 13.232 -5.720 1.00 95.38 91 ILE A O 1
ATOM 733 N N . GLU A 1 92 ? 4.963 13.323 -3.664 1.00 90.38 92 GLU A N 1
ATOM 734 C CA . GLU A 1 92 ? 4.207 14.575 -3.838 1.00 90.38 92 GLU A CA 1
ATOM 735 C C . GLU A 1 92 ? 5.084 15.796 -4.184 1.00 90.38 92 GLU A C 1
ATOM 737 O O . GLU A 1 92 ? 4.562 16.815 -4.619 1.00 90.38 92 GLU A O 1
ATOM 742 N N . ILE A 1 93 ? 6.404 15.725 -3.977 1.00 87.88 93 ILE A N 1
ATOM 743 C CA . ILE A 1 93 ? 7.355 16.799 -4.325 1.00 87.88 93 ILE A CA 1
ATOM 744 C C . ILE A 1 93 ? 7.930 16.608 -5.743 1.00 87.88 93 ILE A C 1
ATOM 746 O O . ILE A 1 93 ? 8.526 17.529 -6.302 1.00 87.88 93 ILE A O 1
ATOM 750 N N . LEU A 1 94 ? 7.801 15.407 -6.312 1.00 80.06 94 LEU A N 1
ATOM 751 C CA . LEU A 1 94 ? 8.347 15.045 -7.624 1.00 80.06 94 LEU A CA 1
ATOM 752 C C . LEU A 1 94 ? 7.361 15.287 -8.779 1.00 80.06 94 LEU A C 1
ATOM 754 O O . LEU A 1 94 ? 7.801 15.299 -9.931 1.00 80.06 94 LEU A O 1
ATOM 758 N N . GLU A 1 95 ? 6.073 15.464 -8.472 1.00 65.38 95 GLU A N 1
ATOM 759 C CA . GLU A 1 95 ? 5.000 15.848 -9.407 1.00 65.38 95 GLU A CA 1
ATOM 760 C C . GLU A 1 95 ? 4.764 17.366 -9.425 1.00 65.38 95 GLU A C 1
ATOM 762 O O . GLU A 1 95 ? 4.533 17.902 -10.536 1.00 65.38 95 GLU A O 1
#

Sequence (95 aa):
MKKKQSDRIAVEKNRIEIYFKYNYKDIHNITITDVGKNPMGTDYIDGYANGDEKLNFSASVYDKHFENGIVMSAELGDLAKYDVDKSVSEIEILE

Radius of gyration: 13.05 Å; chains: 1; bounding box: 31×30×34 Å